Protein AF-A0A1H6QIP3-F1 (afdb_monomer_lite)

Radius of gyration: 19.75 Å; chains: 1; bounding box: 39×22×72 Å

Structure (mmCIF, N/CA/C/O backbone):
data_AF-A0A1H6QIP3-F1
#
_entry.id   AF-A0A1H6QIP3-F1
#
loop_
_atom_site.group_PDB
_atom_site.id
_atom_site.type_symbol
_atom_site.label_atom_id
_atom_site.label_alt_id
_atom_site.label_comp_id
_atom_site.label_asym_id
_atom_site.label_entity_id
_atom_site.label_seq_id
_atom_site.pdbx_PDB_ins_code
_atom_site.Cartn_x
_atom_site.Cartn_y
_atom_site.Cartn_z
_atom_site.occupancy
_atom_site.B_iso_or_equiv
_atom_site.auth_seq_id
_atom_site.auth_comp_id
_atom_site.auth_asym_id
_atom_site.auth_atom_id
_atom_site.pdbx_PDB_model_num
ATOM 1 N N . MET A 1 1 ? -24.705 -11.879 -53.036 1.00 49.22 1 MET A N 1
ATOM 2 C CA . MET A 1 1 ? -24.030 -12.221 -51.769 1.00 49.22 1 MET A CA 1
ATOM 3 C C . MET A 1 1 ? -22.803 -11.342 -51.665 1.00 49.22 1 MET A C 1
ATOM 5 O O . MET A 1 1 ? -22.071 -11.315 -52.641 1.00 49.22 1 MET A O 1
ATOM 9 N N . SER A 1 2 ? -22.664 -10.591 -50.573 1.00 42.75 2 SER A N 1
ATOM 10 C CA . SER A 1 2 ? -21.394 -10.261 -49.906 1.00 42.75 2 SER A CA 1
ATOM 11 C C . SER A 1 2 ? -21.709 -9.268 -48.794 1.00 42.75 2 SER A C 1
ATOM 13 O O . SER A 1 2 ? -21.912 -8.082 -49.035 1.00 42.75 2 SER A O 1
ATOM 15 N N . SER A 1 3 ? -21.845 -9.811 -47.589 1.00 52.91 3 SER A N 1
ATOM 16 C CA . SER A 1 3 ? -21.872 -9.053 -46.347 1.00 52.91 3 SER A CA 1
ATOM 17 C C . SER A 1 3 ? -20.442 -8.613 -46.059 1.00 52.91 3 SER A C 1
ATOM 19 O O . SER A 1 3 ? -19.602 -9.469 -45.790 1.00 52.91 3 SER A O 1
ATOM 21 N N . ASP A 1 4 ? -20.154 -7.316 -46.130 1.00 50.50 4 ASP A N 1
ATOM 22 C CA . ASP A 1 4 ? -18.913 -6.784 -45.568 1.00 50.50 4 ASP A CA 1
ATOM 23 C C . ASP A 1 4 ? -19.174 -6.484 -44.090 1.00 50.50 4 ASP A C 1
ATOM 25 O O . ASP A 1 4 ? -19.838 -5.517 -43.717 1.00 50.50 4 ASP A O 1
ATOM 29 N N . GLN A 1 5 ? -18.771 -7.437 -43.255 1.00 56.69 5 GLN A N 1
ATOM 30 C CA . GLN A 1 5 ? -18.809 -7.346 -41.807 1.00 56.69 5 GLN A CA 1
ATOM 31 C C . GLN A 1 5 ? -17.636 -6.461 -41.384 1.00 56.69 5 GLN A C 1
ATOM 33 O O . GLN A 1 5 ? -16.531 -6.945 -41.151 1.00 56.69 5 GLN A O 1
ATOM 38 N N . SER A 1 6 ? -17.871 -5.151 -41.324 1.00 52.06 6 SER A N 1
ATOM 39 C CA . SER A 1 6 ? -16.932 -4.211 -40.722 1.00 52.06 6 SER A CA 1
ATOM 40 C C . SER A 1 6 ? -16.859 -4.516 -39.226 1.00 52.06 6 SER A C 1
ATOM 42 O O . SER A 1 6 ? -17.752 -4.167 -38.459 1.00 52.06 6 SER A O 1
ATOM 44 N N . GLY A 1 7 ? -15.832 -5.269 -38.837 1.00 51.78 7 GLY A N 1
ATOM 45 C CA . GLY A 1 7 ? -15.545 -5.572 -37.446 1.00 51.78 7 GLY A CA 1
ATOM 46 C C . GLY A 1 7 ? -15.219 -4.289 -36.696 1.00 51.78 7 GLY A C 1
ATOM 47 O O . GLY A 1 7 ? -14.213 -3.641 -36.983 1.00 51.78 7 GLY A O 1
ATOM 48 N N . ASP A 1 8 ? -16.063 -3.947 -35.726 1.00 53.84 8 ASP A N 1
ATOM 49 C CA . ASP A 1 8 ? -15.728 -3.045 -34.634 1.00 53.84 8 ASP A CA 1
ATOM 50 C C . ASP A 1 8 ? -14.416 -3.527 -33.994 1.00 53.84 8 ASP A C 1
ATOM 52 O O . ASP A 1 8 ? -14.383 -4.474 -33.205 1.00 53.84 8 ASP A O 1
ATOM 56 N N . MET A 1 9 ? -13.300 -2.886 -34.354 1.00 57.94 9 MET A N 1
ATOM 57 C CA . MET A 1 9 ? -12.073 -2.941 -33.571 1.00 57.94 9 MET A CA 1
ATOM 58 C C . MET A 1 9 ? -12.368 -2.225 -32.258 1.00 57.94 9 MET A C 1
ATOM 60 O O . MET A 1 9 ? -12.138 -1.027 -32.112 1.00 57.94 9 MET A O 1
ATOM 64 N N . GLN A 1 10 ? -12.919 -2.973 -31.308 1.00 51.41 10 GLN A N 1
ATOM 65 C CA . GLN A 1 10 ? -13.116 -2.537 -29.940 1.00 51.41 10 GLN A CA 1
ATOM 66 C C . GLN A 1 10 ? -11.733 -2.384 -29.298 1.00 51.41 10 GLN A C 1
ATOM 68 O O . GLN A 1 10 ? -11.209 -3.286 -28.645 1.00 51.41 10 GLN A O 1
ATOM 73 N N . THR A 1 11 ? -11.100 -1.236 -29.540 1.00 52.06 11 THR A N 1
ATOM 74 C CA . THR A 1 11 ? -9.903 -0.802 -28.829 1.00 52.06 11 THR A CA 1
ATOM 75 C C . THR A 1 11 ? -10.284 -0.683 -27.364 1.00 52.06 11 THR A C 1
ATOM 77 O O . THR A 1 11 ? -10.934 0.280 -26.954 1.00 52.06 11 THR A O 1
ATOM 80 N N . SER A 1 12 ? -9.932 -1.699 -26.579 1.00 58.00 12 SER A N 1
ATOM 81 C CA . SER A 1 12 ? -10.012 -1.602 -25.127 1.00 58.00 12 SER A CA 1
ATOM 82 C C . SER A 1 12 ? -9.183 -0.385 -24.703 1.00 58.00 12 SER A C 1
ATOM 84 O O . SER A 1 12 ? -8.077 -0.210 -25.229 1.00 58.00 12 SER A O 1
ATOM 86 N N . PRO A 1 13 ? -9.701 0.491 -23.823 1.00 61.38 13 PRO A N 1
ATOM 87 C CA . PRO A 1 13 ? -8.932 1.634 -23.358 1.00 61.38 13 PRO A CA 1
ATOM 88 C C . PRO A 1 13 ? -7.615 1.138 -22.743 1.00 61.38 13 PRO A C 1
ATOM 90 O O . PRO A 1 13 ? -7.593 0.049 -22.158 1.00 61.38 13 PRO A O 1
ATOM 93 N N . PRO A 1 14 ? -6.511 1.894 -22.889 1.00 58.69 14 PRO A N 1
ATOM 94 C CA . PRO A 1 14 ? -5.239 1.507 -22.301 1.00 58.69 14 PRO A CA 1
ATOM 95 C C . PRO A 1 14 ? -5.433 1.274 -20.803 1.00 58.69 14 PRO A C 1
ATOM 97 O O . PRO A 1 14 ? -6.091 2.070 -20.126 1.00 58.69 14 PRO A O 1
ATOM 100 N N . ALA A 1 15 ? -4.882 0.167 -20.301 1.00 62.72 15 ALA A N 1
ATOM 101 C CA . ALA A 1 15 ? -4.895 -0.107 -18.875 1.00 62.72 15 ALA A CA 1
ATOM 102 C C . ALA A 1 15 ? -4.289 1.104 -18.142 1.00 62.72 15 ALA A C 1
ATOM 104 O O . ALA A 1 15 ? -3.252 1.616 -18.585 1.00 62.72 15 ALA A O 1
ATOM 105 N N . PRO A 1 16 ? -4.932 1.605 -17.072 1.00 68.06 16 PRO A N 1
ATOM 106 C CA . PRO A 1 16 ? -4.384 2.710 -16.302 1.00 68.06 16 PRO A CA 1
ATOM 107 C C . PRO A 1 16 ? -2.963 2.367 -15.849 1.00 68.06 16 PRO A C 1
ATOM 109 O O . PRO A 1 16 ? -2.659 1.215 -15.532 1.00 68.06 16 PRO A O 1
ATOM 112 N N . ALA A 1 17 ? -2.086 3.373 -15.857 1.00 74.88 17 ALA A N 1
ATOM 113 C CA . ALA A 1 17 ? -0.699 3.191 -15.460 1.00 74.88 17 ALA A CA 1
ATOM 114 C C . ALA A 1 17 ? -0.623 2.598 -14.039 1.00 74.88 17 ALA A C 1
ATOM 116 O O . ALA A 1 17 ? -1.425 2.987 -13.181 1.00 74.88 17 ALA A O 1
A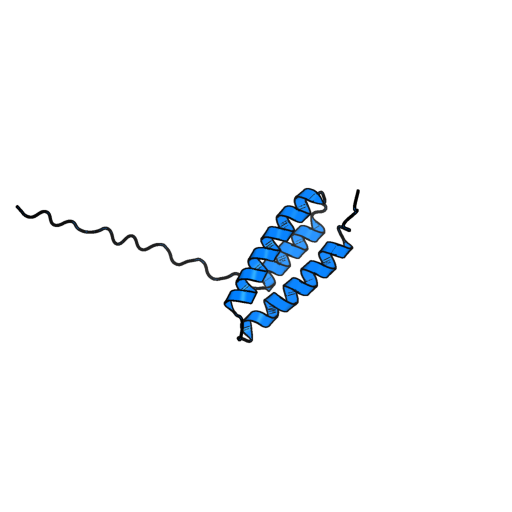TOM 117 N N . PRO A 1 18 ? 0.325 1.679 -13.776 1.00 82.94 18 PRO A N 1
ATOM 118 C CA . PRO A 1 18 ? 0.506 1.123 -12.443 1.00 82.94 18 PRO A CA 1
ATOM 119 C C . PRO A 1 18 ? 0.744 2.250 -11.435 1.00 82.94 18 PRO A C 1
ATOM 121 O O . PRO A 1 18 ? 1.521 3.174 -11.697 1.00 82.94 18 PRO A O 1
ATOM 124 N N . ARG A 1 19 ? 0.052 2.192 -10.292 1.00 92.62 19 ARG A N 1
ATOM 125 C CA . ARG A 1 19 ? 0.208 3.194 -9.232 1.00 92.62 19 ARG A CA 1
ATOM 126 C C . ARG A 1 19 ? 1.624 3.152 -8.676 1.00 92.62 19 ARG A C 1
ATOM 128 O O . ARG A 1 19 ? 2.212 2.080 -8.567 1.00 92.62 19 ARG A O 1
ATOM 135 N 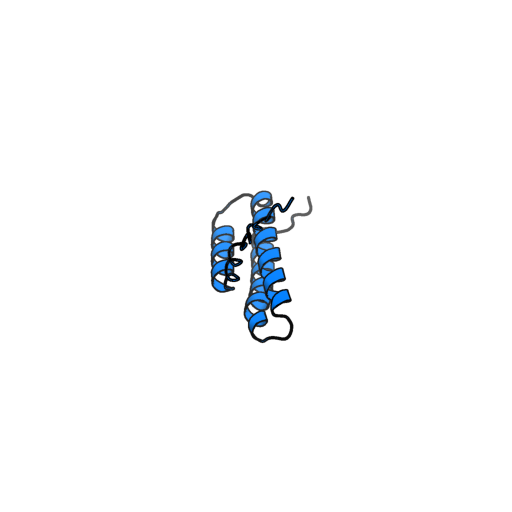N . SER A 1 20 ? 2.152 4.312 -8.293 1.00 94.50 20 SER A N 1
ATOM 136 C CA . SER A 1 20 ? 3.456 4.379 -7.637 1.00 94.50 20 SER A CA 1
ATOM 137 C C . SER A 1 20 ? 3.382 3.857 -6.200 1.00 94.50 20 SER A C 1
ATOM 139 O O . SER A 1 20 ? 2.321 3.885 -5.568 1.00 94.50 20 SER A O 1
ATOM 141 N N . ALA A 1 21 ? 4.520 3.415 -5.659 1.00 94.69 21 ALA A N 1
ATOM 142 C CA . ALA A 1 21 ? 4.604 2.954 -4.274 1.00 94.69 21 ALA A CA 1
ATOM 143 C C . ALA A 1 21 ? 4.178 4.050 -3.278 1.00 94.69 21 ALA A C 1
ATOM 145 O O . ALA A 1 21 ? 3.515 3.754 -2.291 1.00 94.69 21 ALA A O 1
ATOM 146 N N . GLU A 1 22 ? 4.482 5.318 -3.557 1.00 95.88 22 GLU A N 1
ATOM 147 C CA . GLU A 1 22 ? 4.125 6.459 -2.704 1.00 95.88 22 GLU A CA 1
ATOM 148 C C . GLU A 1 22 ? 2.609 6.681 -2.638 1.00 95.88 22 GLU A C 1
ATOM 150 O O . GLU A 1 22 ? 2.075 7.018 -1.581 1.00 95.88 22 GLU A O 1
ATOM 155 N N . ALA A 1 23 ? 1.897 6.475 -3.751 1.00 96.94 23 ALA A N 1
ATOM 156 C CA . ALA A 1 23 ? 0.441 6.592 -3.778 1.00 96.94 23 ALA A CA 1
ATOM 157 C C . ALA A 1 23 ? -0.222 5.496 -2.932 1.00 96.94 23 ALA A C 1
ATOM 159 O O . ALA A 1 23 ? -1.151 5.776 -2.177 1.00 96.94 23 ALA A O 1
ATOM 160 N N . ILE A 1 24 ? 0.287 4.265 -3.018 1.00 97.31 24 ILE A N 1
ATOM 161 C CA . ILE A 1 24 ? -0.208 3.141 -2.215 1.00 97.31 24 ILE A CA 1
ATOM 162 C C . ILE A 1 24 ? 0.133 3.343 -0.732 1.00 97.31 24 ILE A C 1
ATOM 164 O O . ILE A 1 24 ? -0.700 3.098 0.139 1.00 97.31 24 ILE A O 1
ATOM 168 N N . GLU A 1 25 ? 1.339 3.834 -0.432 1.00 97.44 25 GLU A N 1
ATOM 169 C CA . GLU A 1 25 ? 1.768 4.146 0.933 1.00 97.44 25 GLU A CA 1
ATOM 170 C C . GLU A 1 25 ? 0.870 5.197 1.583 1.00 97.44 25 GLU A C 1
ATOM 172 O O . GLU A 1 25 ? 0.488 5.038 2.740 1.00 97.44 25 GLU A O 1
ATOM 177 N N . LYS A 1 26 ? 0.475 6.234 0.838 1.00 97.81 26 LYS A N 1
ATOM 178 C CA . LYS A 1 26 ? -0.473 7.236 1.328 1.00 97.81 26 LYS A CA 1
ATOM 179 C C . LYS A 1 26 ? -1.805 6.600 1.735 1.00 97.81 26 LYS A C 1
ATOM 181 O O . LYS A 1 26 ? -2.250 6.820 2.858 1.00 97.81 26 LYS A O 1
ATOM 186 N N . ASP A 1 27 ? -2.402 5.782 0.871 1.00 97.62 27 ASP A N 1
ATOM 187 C CA . ASP A 1 27 ? -3.677 5.119 1.175 1.00 97.62 27 ASP A CA 1
ATOM 188 C C . ASP A 1 27 ? -3.561 4.185 2.388 1.00 97.62 27 ASP A C 1
ATOM 190 O O . ASP A 1 27 ? -4.482 4.084 3.202 1.00 97.62 27 ASP A O 1
ATOM 194 N N . PHE A 1 28 ? -2.414 3.517 2.538 1.00 97.56 28 PHE A N 1
ATOM 195 C CA . PHE A 1 28 ? -2.129 2.705 3.715 1.00 97.56 28 PHE A CA 1
ATOM 196 C C . PHE A 1 28 ? -2.038 3.553 4.992 1.00 97.56 28 PHE A C 1
ATOM 198 O O . PHE A 1 28 ? -2.603 3.178 6.017 1.00 97.56 28 PHE A O 1
ATOM 205 N N . LEU A 1 29 ? -1.368 4.706 4.958 1.00 97.12 29 LEU A N 1
ATOM 206 C CA . LEU A 1 29 ? -1.309 5.611 6.110 1.00 97.12 29 LEU A CA 1
ATOM 207 C C . LEU A 1 29 ? -2.696 6.156 6.466 1.00 97.12 29 LEU A C 1
ATOM 209 O O . LEU A 1 29 ? -3.061 6.169 7.643 1.00 97.12 29 LEU A O 1
ATOM 213 N N . ASP A 1 30 ? -3.493 6.528 5.465 1.00 97.38 30 ASP A N 1
ATOM 214 C CA . ASP A 1 30 ? -4.872 6.979 5.655 1.00 97.38 30 ASP A CA 1
ATOM 215 C C . ASP A 1 30 ? -5.727 5.873 6.301 1.00 97.38 30 ASP A C 1
ATOM 217 O O . ASP A 1 30 ? -6.461 6.128 7.261 1.00 97.38 30 ASP A O 1
ATOM 221 N N . LEU A 1 31 ? -5.564 4.616 5.867 1.00 96.25 31 LEU A N 1
ATOM 222 C CA . LEU A 1 31 ? -6.175 3.451 6.513 1.00 96.25 31 LEU A CA 1
ATOM 223 C C . LEU A 1 31 ? -5.760 3.336 7.988 1.00 96.25 31 LEU A C 1
ATOM 225 O O . LEU A 1 31 ? -6.618 3.163 8.856 1.00 96.25 31 LEU A O 1
ATOM 229 N N . MET A 1 32 ? -4.469 3.462 8.294 1.00 95.75 32 MET A N 1
ATOM 230 C CA . MET A 1 32 ? -3.943 3.341 9.660 1.00 95.75 32 MET A CA 1
ATOM 231 C C . MET A 1 32 ? -4.439 4.453 10.597 1.00 95.75 32 MET A C 1
ATOM 233 O O . MET A 1 32 ? -4.608 4.218 11.797 1.00 95.75 32 MET A O 1
ATOM 237 N N . MET A 1 33 ? -4.711 5.644 10.057 1.00 95.25 33 MET A N 1
ATOM 238 C CA . MET A 1 33 ? -5.243 6.795 10.797 1.00 95.25 33 MET A CA 1
ATOM 239 C C . MET A 1 33 ? -6.774 6.803 10.905 1.00 95.25 33 MET A C 1
ATOM 241 O O . MET A 1 33 ? -7.316 7.493 11.764 1.00 95.25 33 MET A O 1
ATOM 245 N N . SER A 1 34 ? -7.476 6.033 10.069 1.00 93.00 34 SER A N 1
ATOM 246 C CA . SER A 1 34 ? -8.942 6.068 9.971 1.00 93.00 34 SER A CA 1
ATOM 247 C C . SER A 1 34 ? -9.688 5.634 11.241 1.00 93.00 34 SER A C 1
ATOM 249 O O . SER A 1 34 ? -10.860 5.965 11.403 1.00 93.00 34 SER A O 1
ATOM 251 N N . GLY A 1 35 ? -9.035 4.885 12.139 1.00 89.31 35 GLY A N 1
ATOM 252 C CA . GLY A 1 35 ? -9.638 4.408 13.389 1.00 89.31 35 GLY A CA 1
ATOM 253 C C . GLY A 1 35 ? -10.783 3.406 13.202 1.00 89.31 35 GLY A C 1
ATOM 254 O O . GLY A 1 35 ? -11.547 3.182 14.140 1.00 89.31 35 GLY A O 1
ATOM 255 N N . ILE A 1 36 ? -10.918 2.821 12.009 1.00 93.31 36 ILE A N 1
ATOM 256 C CA . ILE A 1 36 ? -11.970 1.848 11.706 1.00 93.31 36 ILE A CA 1
ATOM 257 C C . ILE A 1 36 ? -11.750 0.509 12.440 1.00 93.31 36 ILE A C 1
ATOM 259 O O . ILE A 1 36 ? -10.628 0.208 12.857 1.00 93.31 36 ILE A O 1
ATOM 263 N N . PRO A 1 37 ? -12.808 -0.310 12.593 1.00 92.81 37 PRO A N 1
ATOM 264 C CA . PRO A 1 37 ? -12.715 -1.639 13.195 1.00 92.81 37 PRO A CA 1
ATOM 265 C C . PRO A 1 37 ? -11.695 -2.563 12.511 1.00 92.81 37 PRO A C 1
ATOM 267 O O . PRO A 1 37 ? -11.436 -2.443 11.313 1.00 92.81 37 PRO A O 1
ATOM 270 N N . ALA A 1 38 ? -11.115 -3.485 13.285 1.00 90.25 38 ALA A N 1
ATOM 271 C CA . ALA A 1 38 ? -9.998 -4.330 12.856 1.00 90.25 38 ALA A CA 1
ATOM 272 C C . ALA A 1 38 ? -10.341 -5.272 11.688 1.00 90.25 38 ALA A C 1
ATOM 274 O O . ALA A 1 38 ? -9.501 -5.493 10.820 1.00 90.25 38 ALA A O 1
ATOM 275 N N . ASP A 1 39 ? -11.564 -5.793 11.655 1.00 90.75 39 ASP A N 1
ATOM 276 C CA . ASP A 1 39 ? -12.116 -6.605 10.566 1.00 90.75 39 ASP A CA 1
ATOM 277 C C . ASP A 1 39 ? -12.173 -5.805 9.258 1.00 90.75 39 ASP A C 1
ATOM 279 O O . ASP A 1 39 ? -11.596 -6.203 8.249 1.00 90.75 39 ASP A O 1
ATOM 283 N N . VAL A 1 40 ? -12.744 -4.599 9.301 1.00 93.56 40 VAL A N 1
ATOM 284 C CA . VAL A 1 40 ? -12.822 -3.709 8.133 1.00 93.56 40 VAL A CA 1
ATOM 285 C C . VAL A 1 40 ? -11.431 -3.228 7.705 1.00 93.56 40 VAL A C 1
ATOM 287 O O . VAL A 1 40 ? -11.152 -3.070 6.512 1.00 93.56 40 VAL A O 1
ATOM 290 N N . ALA A 1 41 ? -10.544 -2.975 8.669 1.00 95.12 41 ALA A N 1
ATOM 291 C CA . ALA A 1 41 ? -9.165 -2.598 8.397 1.00 95.12 41 ALA A CA 1
ATOM 292 C C . ALA A 1 41 ? -8.390 -3.730 7.716 1.00 95.12 41 ALA A C 1
ATOM 294 O O . ALA A 1 41 ? -7.602 -3.448 6.813 1.00 95.12 41 ALA A O 1
ATOM 295 N N . ARG A 1 42 ? -8.635 -4.987 8.110 1.00 94.81 42 ARG A N 1
ATOM 296 C CA . ARG A 1 42 ? -8.002 -6.174 7.525 1.00 94.81 42 ARG A CA 1
ATOM 297 C C . ARG A 1 42 ? -8.364 -6.321 6.054 1.00 94.81 42 ARG A C 1
ATOM 299 O O . ARG A 1 42 ? -7.456 -6.375 5.233 1.00 94.81 42 ARG A O 1
ATOM 306 N N . ASP A 1 43 ? -9.648 -6.252 5.716 1.00 95.56 43 ASP A N 1
ATOM 307 C CA . ASP A 1 43 ? -10.112 -6.351 4.326 1.00 95.56 43 ASP A CA 1
ATOM 308 C C . ASP A 1 43 ? -9.471 -5.284 3.424 1.00 95.56 43 ASP A C 1
ATOM 310 O O . ASP A 1 43 ? -9.108 -5.529 2.272 1.00 95.56 43 ASP A O 1
ATOM 314 N N . LYS A 1 44 ? -9.341 -4.054 3.935 1.00 96.25 44 LYS A N 1
ATOM 315 C CA . LYS A 1 44 ? -8.718 -2.945 3.196 1.00 96.25 44 LYS A CA 1
ATOM 316 C C . LYS A 1 44 ? -7.207 -3.118 3.083 1.00 96.25 44 LYS A C 1
ATOM 318 O O . LYS A 1 44 ? -6.645 -2.834 2.027 1.00 96.25 44 LYS A O 1
ATOM 323 N N . PHE A 1 45 ? -6.565 -3.580 4.151 1.00 96.75 45 PHE A N 1
ATOM 324 C CA . PHE A 1 45 ? -5.143 -3.891 4.161 1.00 96.75 45 PHE A CA 1
ATOM 325 C C . PHE A 1 45 ? -4.802 -4.982 3.148 1.00 96.75 45 PHE A C 1
ATOM 327 O O . PHE A 1 45 ? -3.862 -4.797 2.384 1.00 96.75 45 PHE A O 1
ATOM 334 N N . GLU A 1 46 ? -5.578 -6.065 3.091 1.00 96.88 46 GLU A N 1
ATOM 335 C CA . GLU A 1 46 ? -5.368 -7.172 2.150 1.00 96.88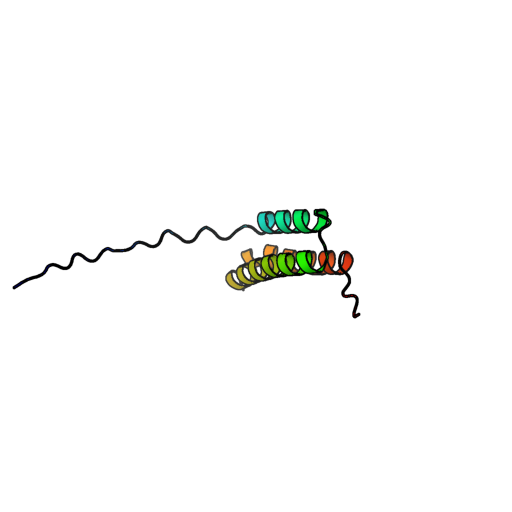 46 GLU A CA 1
ATOM 336 C C . GLU A 1 46 ? -5.423 -6.697 0.696 1.00 96.88 46 GLU A C 1
ATOM 338 O O . GLU A 1 46 ? -4.553 -7.036 -0.098 1.00 96.88 46 GLU A O 1
ATOM 343 N N . ARG A 1 47 ? -6.356 -5.800 0.357 1.00 97.06 47 ARG A N 1
ATOM 344 C CA . ARG A 1 47 ? -6.419 -5.214 -0.993 1.00 97.06 47 ARG A CA 1
ATOM 345 C C . ARG A 1 47 ? -5.171 -4.404 -1.344 1.00 97.06 47 ARG A C 1
ATOM 347 O O . ARG A 1 47 ? -4.644 -4.543 -2.444 1.00 97.06 47 ARG A O 1
ATOM 354 N N . LEU A 1 48 ? -4.697 -3.562 -0.422 1.00 97.38 48 LEU A N 1
ATOM 355 C CA . LEU A 1 48 ? -3.470 -2.781 -0.623 1.00 97.38 48 LEU A CA 1
ATOM 356 C C . LEU A 1 48 ? -2.235 -3.690 -0.678 1.00 97.38 48 LEU A C 1
ATOM 358 O O . LEU A 1 48 ? -1.300 -3.430 -1.438 1.00 97.38 48 LEU A O 1
ATOM 362 N N . TRP A 1 49 ? -2.229 -4.757 0.121 1.00 97.56 49 TRP A N 1
ATOM 363 C CA . TRP A 1 49 ? -1.176 -5.762 0.145 1.00 97.56 49 TRP A CA 1
ATOM 364 C C . TRP A 1 49 ? -1.076 -6.484 -1.195 1.00 97.56 49 TRP A C 1
ATOM 366 O O . TRP A 1 49 ? 0.001 -6.514 -1.787 1.00 97.56 49 TRP A O 1
ATOM 376 N N . ASP A 1 50 ? -2.195 -7.000 -1.698 1.00 97.69 50 ASP A N 1
ATOM 377 C CA . ASP A 1 50 ? -2.262 -7.728 -2.961 1.00 97.69 50 ASP A CA 1
ATOM 378 C C . ASP A 1 50 ? -1.869 -6.844 -4.141 1.00 97.69 50 ASP A C 1
ATOM 380 O O . ASP A 1 50 ? -1.084 -7.267 -4.990 1.00 97.69 50 ASP A O 1
ATOM 3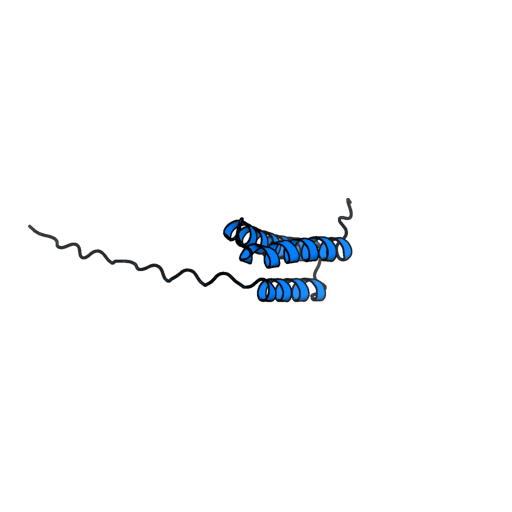84 N N . GLU A 1 51 ? -2.336 -5.593 -4.169 1.00 96.56 51 GLU A N 1
ATOM 385 C CA . GLU A 1 51 ? -1.939 -4.627 -5.192 1.00 96.56 51 GLU A CA 1
ATOM 386 C C . GLU A 1 51 ? -0.425 -4.370 -5.161 1.00 96.56 51 GLU A C 1
ATOM 388 O O . GLU A 1 51 ? 0.254 -4.473 -6.186 1.00 96.56 51 GLU A O 1
ATOM 393 N N . THR A 1 52 ? 0.130 -4.089 -3.978 1.00 97.25 52 THR A N 1
ATOM 394 C CA . THR A 1 52 ? 1.570 -3.837 -3.821 1.00 97.25 52 THR A CA 1
ATOM 395 C C . THR A 1 52 ? 2.391 -5.068 -4.198 1.00 97.25 52 THR A C 1
ATOM 397 O O . THR A 1 52 ? 3.434 -4.945 -4.841 1.00 97.25 52 THR A O 1
ATOM 400 N N . ASN A 1 53 ? 1.924 -6.262 -3.829 1.00 96.44 53 ASN A N 1
ATOM 401 C CA . ASN A 1 53 ? 2.577 -7.527 -4.139 1.00 96.44 53 ASN A CA 1
ATOM 402 C C . ASN A 1 53 ? 2.539 -7.839 -5.640 1.00 96.44 53 ASN A C 1
ATOM 404 O O . ASN A 1 53 ? 3.559 -8.230 -6.204 1.00 96.44 53 ASN A O 1
ATOM 408 N N . ALA A 1 54 ? 1.408 -7.601 -6.307 1.00 96.12 54 ALA A N 1
ATOM 409 C CA . ALA A 1 54 ? 1.288 -7.749 -7.754 1.00 96.12 54 ALA A CA 1
ATOM 410 C C . ALA A 1 54 ? 2.243 -6.800 -8.494 1.00 96.12 54 ALA A C 1
ATOM 412 O O . ALA A 1 54 ? 2.938 -7.220 -9.421 1.00 96.12 54 ALA A O 1
ATOM 413 N N . LEU A 1 55 ? 2.349 -5.544 -8.046 1.00 94.69 55 LEU A N 1
ATOM 414 C CA . LEU A 1 55 ? 3.288 -4.577 -8.615 1.00 94.69 55 LEU A CA 1
ATOM 415 C C . LEU A 1 55 ? 4.742 -4.980 -8.354 1.00 94.69 55 LEU A C 1
ATOM 417 O O . LEU A 1 55 ? 5.542 -5.003 -9.289 1.00 94.69 55 LEU A O 1
ATOM 421 N N . ALA A 1 56 ? 5.083 -5.386 -7.130 1.00 94.38 56 ALA A N 1
ATOM 422 C CA . ALA A 1 56 ? 6.412 -5.903 -6.805 1.00 94.38 56 ALA A CA 1
ATOM 423 C C . ALA A 1 56 ? 6.796 -7.102 -7.690 1.00 94.38 56 ALA A C 1
ATOM 425 O O . ALA A 1 56 ? 7.914 -7.151 -8.206 1.00 94.38 56 ALA A O 1
ATOM 426 N N . ALA A 1 57 ? 5.866 -8.037 -7.903 1.00 94.56 57 ALA A N 1
ATOM 427 C CA . ALA A 1 57 ? 6.063 -9.204 -8.755 1.00 94.56 57 ALA A CA 1
ATOM 428 C C . ALA A 1 57 ? 6.209 -8.825 -10.237 1.00 94.56 57 ALA A C 1
ATOM 430 O O . ALA A 1 57 ? 7.064 -9.379 -10.925 1.00 94.56 57 ALA A O 1
ATOM 431 N N . SER A 1 58 ? 5.436 -7.848 -10.726 1.00 93.25 58 SER A N 1
ATOM 432 C CA . SER A 1 58 ? 5.529 -7.374 -12.116 1.00 93.25 58 SER A CA 1
ATOM 433 C C . SER A 1 58 ? 6.894 -6.760 -12.456 1.00 93.25 58 SER A C 1
ATOM 435 O O . SER A 1 58 ? 7.337 -6.831 -13.599 1.00 93.25 58 SER A O 1
ATOM 437 N N . TRP A 1 59 ? 7.591 -6.229 -11.447 1.00 91.50 59 TRP A N 1
ATOM 438 C CA . TRP A 1 59 ? 8.927 -5.637 -11.557 1.00 91.50 59 TRP A CA 1
ATOM 439 C C . TRP A 1 59 ? 10.042 -6.54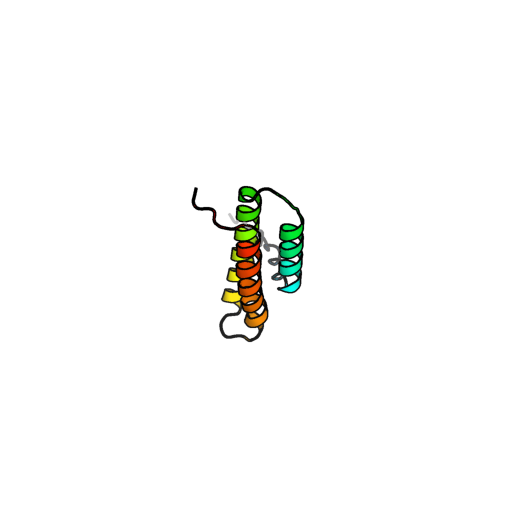4 -11.024 1.00 91.50 59 TRP A C 1
ATOM 441 O O . TRP A 1 59 ? 11.167 -6.080 -10.802 1.00 91.50 59 TRP A O 1
ATOM 451 N N . MET A 1 60 ? 9.756 -7.827 -10.798 1.00 85.31 60 MET A N 1
ATOM 452 C CA . MET A 1 60 ? 10.733 -8.790 -10.297 1.00 85.31 60 MET A CA 1
ATOM 453 C C . MET A 1 60 ? 11.955 -8.841 -11.231 1.00 85.31 60 MET A C 1
ATOM 455 O O . MET A 1 60 ? 11.819 -8.822 -12.449 1.00 85.31 60 MET A O 1
ATOM 459 N N . MET A 1 61 ? 13.161 -8.877 -10.651 1.00 83.06 61 MET A N 1
ATOM 460 C CA . MET A 1 61 ? 14.460 -8.748 -11.348 1.00 83.06 61 MET A CA 1
ATOM 461 C C . MET A 1 61 ? 14.818 -7.347 -11.867 1.00 83.06 61 MET A C 1
ATOM 463 O O . MET A 1 61 ? 15.843 -7.188 -12.528 1.00 83.06 61 MET A O 1
ATOM 467 N N . THR A 1 62 ? 14.037 -6.319 -11.535 1.00 88.56 62 THR A N 1
ATOM 468 C CA . THR A 1 62 ? 14.373 -4.923 -11.842 1.00 88.56 62 THR A CA 1
ATOM 469 C C . THR A 1 62 ? 14.500 -4.094 -10.568 1.00 88.56 62 THR A C 1
ATOM 471 O O . THR A 1 62 ? 13.877 -4.385 -9.542 1.00 88.56 62 THR A O 1
ATOM 474 N N . ASP A 1 63 ? 15.268 -3.006 -10.629 1.00 90.19 63 ASP A N 1
ATOM 475 C CA . ASP A 1 63 ? 15.372 -2.073 -9.503 1.00 90.19 63 ASP A CA 1
ATOM 476 C C . ASP A 1 63 ? 14.050 -1.340 -9.216 1.00 90.19 63 ASP A C 1
ATOM 478 O O . ASP A 1 63 ? 13.846 -0.864 -8.097 1.00 90.19 63 ASP A O 1
ATOM 482 N N . GLN A 1 64 ? 13.116 -1.326 -10.176 1.00 89.31 64 GLN A N 1
ATOM 483 C CA . GLN A 1 64 ? 11.786 -0.733 -10.019 1.00 89.31 64 GLN A CA 1
ATOM 484 C C . GLN A 1 64 ? 10.898 -1.498 -9.027 1.00 89.31 64 GLN A C 1
ATOM 486 O O . GLN A 1 64 ? 9.972 -0.913 -8.473 1.00 89.31 64 GLN A O 1
ATOM 491 N N . GLY A 1 65 ? 11.195 -2.769 -8.731 1.00 92.56 65 GLY A N 1
ATOM 492 C CA . GLY A 1 65 ? 10.465 -3.547 -7.724 1.00 92.56 65 GLY A CA 1
ATOM 493 C C . GLY A 1 65 ? 10.842 -3.203 -6.278 1.00 92.56 65 GLY A C 1
ATOM 494 O O . GLY A 1 65 ? 10.063 -3.450 -5.354 1.00 92.56 65 GLY A O 1
ATOM 495 N N . ARG A 1 66 ? 12.025 -2.609 -6.052 1.00 94.56 66 ARG A N 1
ATOM 496 C CA . ARG A 1 66 ? 12.561 -2.365 -4.699 1.00 94.56 66 ARG A CA 1
ATOM 497 C C . ARG A 1 66 ? 11.649 -1.495 -3.820 1.00 94.56 66 ARG A C 1
ATOM 499 O O . ARG A 1 66 ? 11.468 -1.871 -2.659 1.00 94.56 66 ARG A O 1
ATOM 506 N N . PRO A 1 67 ? 11.059 -0.384 -4.311 1.00 95.75 67 PRO A N 1
ATOM 507 C CA . PRO A 1 67 ? 10.164 0.444 -3.503 1.00 95.75 67 PRO A CA 1
ATOM 508 C C . PRO A 1 67 ? 8.928 -0.320 -3.013 1.00 95.75 67 PRO A C 1
ATOM 510 O O . PRO A 1 67 ? 8.583 -0.215 -1.838 1.00 95.75 67 PRO A O 1
ATOM 513 N N . TYR A 1 68 ? 8.322 -1.160 -3.860 1.00 96.50 68 TYR A N 1
ATOM 514 C CA . TYR A 1 68 ? 7.150 -1.966 -3.498 1.00 96.50 68 TYR A CA 1
ATOM 515 C C . TYR A 1 68 ? 7.490 -3.048 -2.465 1.00 96.50 68 TYR A C 1
ATOM 517 O O . TYR A 1 68 ? 6.769 -3.222 -1.486 1.00 96.50 68 TYR A O 1
ATOM 525 N N . ILE A 1 69 ? 8.638 -3.722 -2.605 1.00 95.75 69 ILE A N 1
ATOM 526 C CA . ILE A 1 69 ? 9.112 -4.699 -1.607 1.00 95.75 69 ILE A CA 1
ATOM 527 C C . ILE A 1 69 ? 9.373 -4.019 -0.257 1.00 95.75 69 ILE A C 1
ATOM 529 O O . ILE A 1 69 ? 9.040 -4.560 0.801 1.00 95.75 69 ILE A O 1
ATOM 533 N N . ALA A 1 70 ? 9.983 -2.831 -0.272 1.00 96.75 70 ALA A N 1
ATOM 534 C CA . ALA A 1 70 ? 10.209 -2.057 0.943 1.00 96.75 70 ALA A CA 1
ATOM 535 C C . ALA A 1 70 ? 8.883 -1.624 1.588 1.00 96.75 70 ALA A C 1
ATOM 537 O O . ALA A 1 70 ? 8.768 -1.662 2.814 1.00 96.75 70 ALA A O 1
ATOM 538 N N . LEU A 1 71 ? 7.889 -1.254 0.776 1.00 97.44 71 LEU A N 1
ATOM 539 C CA . LEU A 1 71 ? 6.556 -0.890 1.239 1.00 97.44 71 LEU A CA 1
ATOM 540 C C . LEU A 1 71 ? 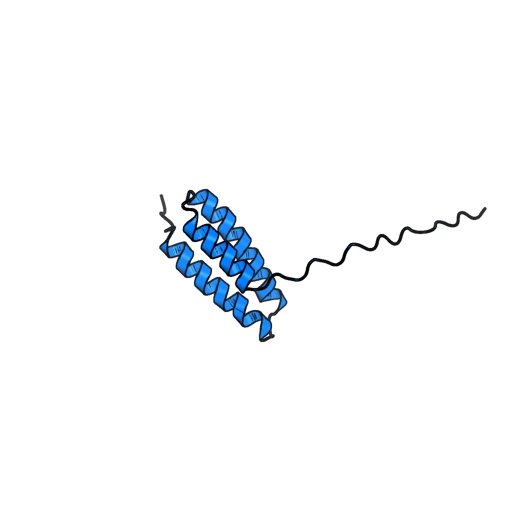5.833 -2.076 1.892 1.00 97.44 71 LEU A C 1
ATOM 542 O O . LEU A 1 71 ? 5.377 -1.929 3.022 1.00 97.44 71 LEU A O 1
ATOM 546 N N . LEU A 1 72 ? 5.828 -3.264 1.275 1.00 97.81 72 LEU A N 1
ATOM 547 C CA . LEU A 1 72 ? 5.244 -4.482 1.865 1.00 97.81 72 LEU A CA 1
ATOM 548 C C . LEU A 1 72 ? 5.783 -4.746 3.279 1.00 97.81 72 LEU A C 1
ATOM 550 O O . LEU A 1 72 ? 5.026 -4.994 4.216 1.00 97.81 72 LEU A O 1
ATOM 554 N N . LYS A 1 73 ? 7.100 -4.619 3.480 1.00 96.94 73 LYS A N 1
ATOM 555 C CA . LYS A 1 73 ? 7.718 -4.803 4.804 1.00 96.94 73 LYS A CA 1
ATOM 556 C C . LYS A 1 73 ? 7.231 -3.779 5.836 1.00 96.94 73 LYS A C 1
ATOM 558 O O . LYS A 1 73 ? 6.991 -4.149 6.991 1.00 96.94 73 LYS A O 1
ATOM 563 N N . ARG A 1 74 ? 7.083 -2.508 5.434 1.00 96.94 74 ARG A N 1
ATOM 564 C CA . ARG A 1 74 ? 6.556 -1.436 6.299 1.00 96.94 74 ARG A CA 1
ATOM 565 C C . ARG A 1 74 ? 5.089 -1.680 6.635 1.00 96.94 74 ARG A C 1
ATOM 567 O O . ARG A 1 74 ? 4.736 -1.643 7.810 1.00 96.94 74 ARG A O 1
ATOM 574 N N . MET A 1 75 ? 4.279 -1.999 5.628 1.00 97.19 75 MET A N 1
ATOM 575 C CA . MET A 1 75 ? 2.857 -2.305 5.769 1.00 97.19 75 MET A CA 1
ATOM 576 C C . MET A 1 75 ? 2.623 -3.453 6.753 1.00 97.19 75 MET A C 1
ATOM 578 O O . MET A 1 75 ? 1.860 -3.288 7.700 1.00 97.19 75 MET A O 1
ATOM 582 N N . HIS A 1 76 ? 3.331 -4.576 6.588 1.00 95.56 76 HIS A N 1
ATOM 583 C CA . HIS A 1 76 ? 3.216 -5.733 7.482 1.00 95.56 76 HIS A CA 1
ATOM 584 C C . HIS A 1 76 ? 3.529 -5.368 8.938 1.00 95.56 76 HIS A C 1
ATOM 586 O O . HIS A 1 76 ? 2.737 -5.635 9.839 1.00 95.56 76 HIS A O 1
ATOM 592 N N . SER A 1 77 ? 4.675 -4.717 9.160 1.00 94.69 77 SER A N 1
ATOM 593 C CA . SER A 1 77 ? 5.136 -4.352 10.505 1.00 94.69 77 SER A CA 1
ATOM 594 C C . SER A 1 77 ? 4.194 -3.354 11.183 1.00 94.69 77 SER A C 1
ATOM 596 O O . SER A 1 77 ? 3.839 -3.527 12.346 1.00 94.69 77 SER A O 1
ATOM 598 N N . ALA A 1 78 ? 3.769 -2.319 10.455 1.00 94.69 78 ALA A N 1
ATOM 599 C CA . ALA A 1 78 ? 2.897 -1.282 10.990 1.00 94.69 78 ALA A CA 1
ATOM 600 C C . ALA A 1 78 ? 1.492 -1.820 11.288 1.00 94.69 78 ALA A C 1
ATOM 602 O O . ALA A 1 78 ? 0.953 -1.555 12.363 1.00 94.69 78 ALA A O 1
ATOM 603 N N . PHE A 1 79 ? 0.916 -2.609 10.376 1.00 94.12 79 PHE A N 1
ATOM 604 C CA . PHE A 1 79 ? -0.422 -3.163 10.558 1.00 94.12 79 PHE A CA 1
ATOM 605 C C . PHE A 1 79 ? -0.472 -4.136 11.743 1.00 94.12 79 PHE A C 1
ATOM 607 O O . PHE A 1 79 ? -1.337 -3.988 12.604 1.00 94.12 79 PHE A O 1
ATOM 614 N N . ALA A 1 80 ? 0.500 -5.051 11.855 1.00 91.50 80 ALA A N 1
ATOM 615 C CA . ALA A 1 80 ? 0.593 -5.986 12.979 1.00 91.50 80 ALA A CA 1
ATOM 616 C C . ALA A 1 80 ? 0.748 -5.281 14.340 1.00 91.50 80 ALA A C 1
ATOM 618 O O . ALA A 1 80 ? 0.242 -5.771 15.346 1.00 91.50 80 ALA A O 1
ATOM 619 N N . GLY A 1 81 ? 1.415 -4.121 14.379 1.00 90.44 81 GLY A N 1
ATOM 620 C CA . GLY A 1 81 ? 1.536 -3.316 15.597 1.00 90.44 81 GLY A CA 1
ATOM 621 C C . GLY A 1 81 ? 0.241 -2.604 16.009 1.00 90.44 81 GLY A C 1
ATOM 622 O O . GLY A 1 81 ? 0.016 -2.387 17.196 1.00 90.44 81 GLY A O 1
ATOM 623 N N . ARG A 1 82 ? -0.616 -2.229 15.049 1.00 88.88 82 ARG A N 1
ATOM 624 C CA . ARG A 1 82 ? -1.867 -1.488 15.305 1.00 88.88 82 ARG A CA 1
ATOM 625 C C . ARG A 1 82 ? -3.080 -2.389 15.519 1.00 88.88 82 ARG A C 1
ATOM 627 O O . ARG A 1 82 ? -3.983 -2.004 16.266 1.00 88.88 82 ARG A O 1
ATOM 634 N N . TYR A 1 83 ? -3.096 -3.528 14.838 1.00 86.94 83 TYR A N 1
ATOM 635 C CA . TYR A 1 83 ? -4.143 -4.542 14.864 1.00 86.94 83 TYR A CA 1
ATOM 636 C C . TYR A 1 83 ? -3.489 -5.893 15.178 1.00 86.94 83 TYR A C 1
ATOM 638 O O . TYR A 1 83 ? -3.227 -6.676 14.258 1.00 86.94 83 TYR A O 1
ATOM 646 N N . PRO A 1 84 ? -3.162 -6.157 16.457 1.00 79.50 84 PRO A N 1
ATOM 647 C CA . PRO A 1 84 ? -2.625 -7.450 16.841 1.00 79.50 84 PRO A CA 1
ATOM 648 C C . PRO A 1 84 ? -3.618 -8.543 16.448 1.00 79.50 84 PRO A C 1
ATOM 650 O O . PRO A 1 84 ? -4.835 -8.363 16.507 1.00 79.50 84 PRO A O 1
ATOM 653 N N . ASN A 1 85 ? -3.088 -9.679 16.003 1.00 68.44 85 ASN A N 1
ATOM 654 C CA . ASN A 1 85 ? -3.892 -10.867 15.767 1.00 68.44 85 ASN A CA 1
ATOM 655 C C . ASN A 1 85 ? -4.258 -11.429 17.147 1.00 68.44 85 ASN A C 1
ATOM 657 O O . ASN A 1 85 ? -3.592 -12.336 17.641 1.00 68.44 85 ASN A O 1
ATOM 661 N N . ASP A 1 86 ? -5.247 -10.834 17.811 1.00 58.88 86 ASP A N 1
ATOM 662 C CA . ASP A 1 86 ? -5.847 -11.440 18.991 1.00 58.88 86 ASP A CA 1
ATOM 663 C C . ASP A 1 86 ? -6.510 -12.730 18.509 1.00 58.88 86 ASP A C 1
ATOM 665 O O . ASP A 1 86 ? -7.569 -12.726 17.882 1.00 58.88 86 ASP A O 1
ATOM 669 N N . ALA A 1 87 ? -5.809 -13.843 18.717 1.00 46.94 87 ALA A N 1
ATOM 670 C CA . ALA A 1 87 ? -6.395 -15.166 18.657 1.00 46.94 87 ALA A CA 1
ATOM 671 C C . ALA A 1 87 ? -7.419 -15.239 19.797 1.00 46.94 87 ALA A C 1
ATOM 673 O O . ALA A 1 87 ? -7.059 -15.534 20.936 1.00 46.94 87 ALA A O 1
ATOM 674 N N . GLY A 1 88 ? -8.661 -14.858 19.491 1.00 42.50 88 GLY A N 1
ATOM 675 C CA . GLY A 1 88 ? -9.832 -15.200 20.293 1.00 42.50 88 GLY A CA 1
ATOM 676 C C . GLY A 1 88 ? -10.128 -16.687 20.198 1.00 42.50 88 GLY A C 1
ATOM 677 O O . GLY A 1 88 ? -10.033 -17.226 19.071 1.00 42.50 88 GLY A O 1
#

Secondary structure (DSSP, 8-state):
-----------PPPPPPPPPHHHHHHHHHHHHHS---HHHHHHHHHHHHHHHHHHHHHTTTSGGGHHHHHHHHHHHHHHHHHS-----

Sequence (88 aa):
MSSDQSGDMQTSPPAPAPRSAEAIEKDFLDLMMSGIPADVARDKFERLWDETNALAASWMMTDQGRPYIALLKRMHSAFAGRYPNDAG

Foldseek 3Di:
DDDPPPDDPPPDPPDPDQDALVVLLVVLVCLLPVPDDLVVSVVVLVVSLVSLVVQLVVQPPHPSSVSSVVSNVVSVVSSCVSRPPPPD

Organism: NCBI:txid667676

pLDDT: mean 84.91, std 17.12, range [42.5, 97.81]